Protein AF-A0A2U8W1Y0-F1 (afdb_monomer_lite)

Foldseek 3Di:
DDDDDDDDDDPPPPVVVVVVVLLPPQQPPVLLCVLQPVDLVSLLVLLVVLCVVQVQQFQQFGHAACVVVRPDDSVRRVVRSVCCSPPVNSVLLNLLLVLVVVQSVQFAPDFDPPDWLVVVQVLSCQQSVHHHRSSSNVSSCVSSSWDWDDDPNDRIITTRGDPVSVVVSVVSNVVVVVVVVD

Sequence (182 aa):
MTRAKQTPPAPTENLTELRAQVLRQPIRALHTAAIWGAGRDNAVEAIAAVRRDYPDLHPAGIGHDPSYGWNWEPHQLERERDGMTGRGLVAAFERAARFLSYASPFAQTAINRERTSHSWMSAAERITGGNVPNGMFLAAAYALGFRVRQAPGTPYAFINLGERAVKLDTQRTSHRAKRTLS

Secondary structure (DSSP, 8-state):
------PPPP----HHHHHHHHTTS---HHHHHHHHHS-HHHHHHHHHHHHHH-TTEETTEES--GGGT----HHHHHHHHHGGGSHHHHHHHHHHHHHHHHHGGGEEEEEEEEEEHHHHHHHHHHHHTS---HHHHHHHHHHTT--EEEPTTSS-EEEEE-THHHHHHHHHHHHHHHHT--

pLDDT: mean 75.77, std 20.54, range [34.69, 97.38]

Organism: NCBI:txid2202825

Structure (mmCIF, N/CA/C/O backbone):
data_AF-A0A2U8W1Y0-F1
#
_entry.id   AF-A0A2U8W1Y0-F1
#
loop_
_atom_site.group_PDB
_atom_site.id
_atom_site.type_symbol
_atom_site.label_atom_id
_atom_site.label_alt_id
_atom_site.label_comp_id
_atom_site.label_asym_id
_atom_site.label_entity_id
_atom_site.label_seq_id
_atom_site.pdbx_PDB_ins_code
_atom_site.Cartn_x
_atom_site.Cartn_y
_atom_site.Cartn_z
_atom_site.occupancy
_atom_site.B_iso_or_equiv
_atom_site.auth_seq_id
_atom_site.auth_comp_id
_atom_site.auth_asym_id
_atom_site.auth_atom_id
_atom_site.pdbx_PDB_model_num
ATOM 1 N N . MET A 1 1 ? -15.657 -65.106 -2.276 1.00 41.62 1 MET A N 1
ATOM 2 C CA . MET A 1 1 ? -16.334 -63.791 -2.253 1.00 41.62 1 MET A CA 1
ATOM 3 C C . MET A 1 1 ? -15.497 -62.848 -1.402 1.00 41.62 1 MET A C 1
ATOM 5 O O . MET A 1 1 ? -15.555 -62.938 -0.185 1.00 41.62 1 MET A O 1
ATOM 9 N N . THR A 1 2 ? -14.667 -62.007 -2.020 1.00 40.88 2 THR A N 1
ATOM 10 C CA . THR A 1 2 ? -13.726 -61.128 -1.303 1.00 40.88 2 THR A CA 1
ATOM 11 C C . THR A 1 2 ? -14.117 -59.683 -1.590 1.00 40.88 2 THR A C 1
ATOM 13 O O . THR A 1 2 ? -14.065 -59.239 -2.734 1.00 40.88 2 THR A O 1
ATOM 16 N N . ARG A 1 3 ? -14.599 -58.970 -0.567 1.00 43.03 3 ARG A N 1
ATOM 17 C CA . ARG A 1 3 ? -15.105 -57.596 -0.677 1.00 43.03 3 ARG A CA 1
ATOM 18 C C . ARG A 1 3 ? -13.914 -56.632 -0.651 1.00 43.03 3 ARG A C 1
ATOM 20 O O . ARG A 1 3 ? -13.225 -56.541 0.362 1.00 43.03 3 ARG A O 1
ATOM 27 N N . ALA A 1 4 ? -13.653 -55.948 -1.764 1.00 45.66 4 ALA A N 1
ATOM 28 C CA . ALA A 1 4 ? -12.619 -54.921 -1.849 1.00 45.66 4 ALA A CA 1
ATOM 29 C C . ALA A 1 4 ? -12.962 -53.741 -0.921 1.00 45.66 4 ALA A C 1
ATOM 31 O O . ALA A 1 4 ? -14.083 -53.228 -0.946 1.00 45.66 4 ALA A O 1
ATOM 32 N N . LYS A 1 5 ? -12.001 -53.322 -0.090 1.00 48.00 5 LYS A N 1
ATOM 33 C CA . LYS A 1 5 ? -12.091 -52.094 0.710 1.00 48.00 5 LYS A CA 1
ATOM 34 C C . LYS A 1 5 ? -11.979 -50.897 -0.238 1.00 48.00 5 LYS A C 1
ATOM 36 O O . LYS A 1 5 ? -10.938 -50.709 -0.858 1.00 48.00 5 LYS A O 1
ATOM 41 N N . GLN A 1 6 ? -13.045 -50.108 -0.355 1.00 41.12 6 GLN A N 1
ATOM 42 C CA . GLN A 1 6 ? -13.000 -48.801 -1.010 1.00 41.12 6 GLN A CA 1
ATOM 43 C C . GLN A 1 6 ? -12.242 -47.824 -0.108 1.00 41.12 6 GLN A C 1
ATOM 45 O O . GLN A 1 6 ? -12.675 -47.528 1.004 1.00 41.12 6 GLN A O 1
ATOM 50 N N . THR A 1 7 ? -11.099 -47.346 -0.586 1.00 43.62 7 THR A N 1
ATOM 51 C CA . THR A 1 7 ? -10.376 -46.221 0.010 1.00 43.62 7 THR A CA 1
ATOM 52 C C . THR A 1 7 ? -11.127 -44.930 -0.335 1.00 43.62 7 THR A C 1
ATOM 54 O O . THR A 1 7 ? -11.465 -44.745 -1.507 1.00 43.62 7 THR A O 1
ATOM 57 N N . PRO A 1 8 ? -11.422 -44.039 0.630 1.00 44.25 8 PRO A N 1
ATOM 58 C CA . PRO A 1 8 ? -12.064 -42.766 0.321 1.00 44.25 8 PRO A CA 1
ATOM 59 C C . PRO A 1 8 ? -11.131 -41.889 -0.535 1.00 44.25 8 PRO A C 1
ATOM 61 O O . PRO A 1 8 ? -9.913 -41.923 -0.329 1.00 44.25 8 PRO A O 1
ATOM 64 N N . PRO A 1 9 ? -11.664 -41.114 -1.498 1.00 45.84 9 PRO A N 1
ATOM 65 C CA . PRO A 1 9 ? -10.854 -40.187 -2.277 1.00 45.84 9 PRO A CA 1
ATOM 66 C C . PRO A 1 9 ? -10.269 -39.097 -1.369 1.00 45.84 9 PRO A C 1
ATOM 68 O O . PRO A 1 9 ? -10.921 -38.634 -0.432 1.00 45.84 9 PRO A O 1
ATOM 71 N N . ALA A 1 10 ? -9.027 -38.700 -1.656 1.00 49.75 10 ALA A N 1
ATOM 72 C CA . ALA A 1 10 ? -8.358 -37.600 -0.972 1.00 49.75 10 ALA A CA 1
ATOM 73 C C . ALA A 1 10 ? -9.189 -36.307 -1.092 1.00 49.75 10 ALA A C 1
ATOM 75 O O . ALA A 1 10 ? -9.792 -36.073 -2.148 1.00 49.75 10 ALA A O 1
ATOM 76 N N . PRO A 1 11 ? -9.230 -35.462 -0.045 1.00 44.88 11 PRO A N 1
ATOM 77 C CA . PRO A 1 11 ? -9.993 -34.227 -0.079 1.00 44.88 11 PRO A CA 1
ATOM 78 C C . PRO A 1 11 ? -9.427 -33.342 -1.187 1.00 44.88 11 PRO A C 1
ATOM 80 O O . PRO A 1 11 ? -8.277 -32.909 -1.144 1.00 44.88 11 PRO A O 1
ATOM 83 N N . THR A 1 12 ? -10.231 -33.117 -2.220 1.00 50.97 12 THR A N 1
ATOM 84 C CA . THR A 1 12 ? -9.908 -32.173 -3.283 1.00 50.97 12 THR A CA 1
ATOM 85 C C . THR A 1 12 ? -10.138 -30.786 -2.698 1.00 50.97 12 THR A C 1
ATOM 87 O O . THR A 1 12 ? -11.252 -30.270 -2.732 1.00 50.97 12 THR A O 1
ATOM 90 N N . GLU A 1 13 ? -9.110 -30.221 -2.063 1.00 48.50 13 GLU A N 1
ATOM 91 C CA . GLU A 1 13 ? -9.143 -28.837 -1.598 1.00 48.50 13 GLU A CA 1
ATOM 92 C C . GLU A 1 13 ? -9.439 -27.937 -2.797 1.00 48.50 13 GLU A C 1
ATOM 94 O O . GLU A 1 13 ? -8.642 -27.781 -3.726 1.00 48.50 13 GLU A O 1
ATOM 99 N N . ASN A 1 14 ? -10.647 -27.385 -2.806 1.00 49.62 14 ASN A N 1
ATOM 100 C CA . ASN A 1 14 ? -11.118 -26.508 -3.853 1.00 49.62 14 ASN A CA 1
ATOM 101 C C . ASN A 1 14 ? -10.299 -25.212 -3.771 1.00 49.62 14 ASN A C 1
ATOM 103 O O . ASN A 1 14 ? -10.543 -24.362 -2.917 1.00 49.62 14 ASN A O 1
ATOM 107 N N . LEU A 1 15 ? -9.302 -25.060 -4.649 1.00 44.91 15 LEU A N 1
ATOM 108 C CA . LEU A 1 15 ? -8.406 -23.893 -4.731 1.00 44.91 15 LEU A CA 1
ATOM 109 C C . LEU A 1 15 ? -9.164 -22.552 -4.743 1.00 44.91 15 LEU A C 1
ATOM 111 O O . LEU A 1 15 ? -8.640 -21.530 -4.301 1.00 44.91 15 LEU A O 1
ATOM 115 N N . THR A 1 16 ? -10.411 -22.554 -5.217 1.00 42.66 16 THR A N 1
ATOM 116 C CA . THR A 1 16 ? -11.319 -21.399 -5.212 1.00 42.66 16 THR A CA 1
ATOM 117 C C . THR A 1 16 ? -11.792 -21.036 -3.801 1.00 42.66 16 THR A C 1
ATOM 119 O O . THR A 1 16 ? -11.823 -19.858 -3.445 1.00 42.66 16 THR A O 1
ATOM 122 N N . GLU A 1 17 ? -12.110 -22.032 -2.973 1.00 39.09 17 GLU A N 1
ATOM 123 C CA . GLU A 1 17 ? -12.460 -21.843 -1.562 1.00 39.09 17 GLU A CA 1
ATOM 124 C C . GLU A 1 17 ? -11.235 -21.478 -0.729 1.00 39.09 17 GLU A C 1
ATOM 126 O O . GLU A 1 17 ? -11.336 -20.584 0.107 1.00 39.09 17 GLU A O 1
ATOM 131 N N . LEU A 1 18 ? -10.068 -22.063 -1.023 1.00 38.12 18 LEU A N 1
ATOM 132 C CA . LEU A 1 18 ? -8.798 -21.706 -0.384 1.00 38.12 18 LEU A CA 1
ATOM 133 C C . LEU A 1 18 ? -8.443 -20.231 -0.652 1.00 38.12 18 LEU A C 1
ATOM 135 O O . LEU A 1 18 ? -8.140 -19.477 0.273 1.00 38.12 18 LEU A O 1
ATOM 139 N N . ARG A 1 19 ? -8.583 -19.773 -1.906 1.00 40.31 19 ARG A N 1
ATOM 140 C CA . ARG A 1 19 ? -8.418 -18.357 -2.288 1.00 40.31 19 ARG A CA 1
ATOM 141 C C . ARG A 1 19 ? -9.442 -17.453 -1.600 1.00 40.31 19 ARG A C 1
ATOM 143 O O . ARG A 1 19 ? -9.083 -16.391 -1.097 1.00 40.31 19 ARG A O 1
ATOM 150 N N . ALA A 1 20 ? -10.703 -17.875 -1.516 1.00 35.47 20 ALA A N 1
ATOM 151 C CA . ALA A 1 20 ? -11.739 -17.125 -0.809 1.00 35.47 20 ALA A CA 1
ATOM 152 C C . ALA A 1 20 ? -11.516 -17.086 0.718 1.00 35.47 20 ALA A C 1
ATOM 154 O O . ALA A 1 20 ? -11.882 -16.098 1.354 1.00 35.47 20 ALA A O 1
ATOM 155 N N . GLN A 1 21 ? -10.900 -18.114 1.310 1.00 34.69 21 GLN A N 1
ATOM 156 C CA . GLN A 1 21 ? -10.531 -18.169 2.728 1.00 34.69 21 GLN A CA 1
ATOM 157 C C . GLN A 1 21 ? -9.325 -17.284 3.051 1.00 34.69 21 GLN A C 1
ATOM 159 O O . GLN A 1 21 ? -9.347 -16.589 4.068 1.00 34.69 21 GLN A O 1
ATOM 164 N N . VAL A 1 22 ? -8.319 -17.237 2.172 1.00 40.66 22 VAL A N 1
ATOM 165 C CA . VAL A 1 22 ? -7.182 -16.304 2.280 1.00 40.66 22 VAL A CA 1
ATOM 166 C C . VAL A 1 22 ? -7.673 -14.849 2.265 1.00 40.66 22 VAL A C 1
ATOM 168 O O . VAL A 1 22 ? -7.231 -14.043 3.079 1.00 40.66 22 VAL A O 1
ATOM 171 N N . LEU A 1 23 ? -8.683 -14.536 1.445 1.00 39.69 23 LEU A N 1
ATOM 172 C CA . LEU A 1 23 ? -9.320 -13.209 1.372 1.00 39.69 23 LEU A CA 1
ATOM 173 C C . LEU A 1 23 ? -10.277 -12.885 2.544 1.00 39.69 23 LEU A C 1
ATOM 175 O O . LEU A 1 23 ? -10.787 -11.763 2.640 1.00 39.69 23 LEU A O 1
ATOM 179 N N . ARG A 1 24 ? -10.563 -13.856 3.422 1.00 36.44 24 ARG A N 1
ATOM 180 C CA . ARG A 1 24 ? -11.484 -13.728 4.570 1.00 36.44 24 ARG A CA 1
ATOM 181 C C . ARG A 1 24 ? -10.786 -13.700 5.929 1.00 36.44 24 ARG A C 1
ATOM 183 O O . ARG A 1 24 ? -11.482 -13.544 6.931 1.00 36.44 24 ARG A O 1
ATOM 190 N N . GLN A 1 25 ? -9.460 -13.829 5.996 1.00 38.69 25 GLN A N 1
ATOM 191 C CA . GLN A 1 25 ? -8.753 -13.674 7.268 1.00 38.69 25 GLN A CA 1
ATOM 192 C C . GLN A 1 25 ? -8.958 -12.227 7.764 1.00 38.69 25 GLN A C 1
ATOM 194 O O . GLN A 1 25 ? -8.638 -11.290 7.030 1.00 38.69 25 GLN A O 1
ATOM 199 N N . PRO A 1 26 ? -9.518 -12.008 8.970 1.00 40.62 26 PRO A N 1
ATOM 200 C CA . PRO A 1 26 ? -9.549 -10.678 9.566 1.00 40.62 26 PRO A CA 1
ATOM 201 C C . PRO A 1 26 ? -8.111 -10.167 9.651 1.00 40.62 26 PRO A C 1
ATOM 203 O O . PRO A 1 26 ? -7.215 -10.967 9.927 1.00 40.62 26 PRO A O 1
ATOM 206 N N . ILE A 1 27 ? -7.911 -8.867 9.390 1.00 48.06 27 ILE A N 1
ATOM 207 C CA . ILE A 1 27 ? -6.648 -8.124 9.555 1.00 48.06 27 ILE A CA 1
ATOM 208 C C . ILE A 1 27 ? -5.885 -8.747 10.726 1.00 48.06 27 ILE A C 1
ATOM 210 O O . ILE A 1 27 ? -6.290 -8.589 11.881 1.00 48.06 27 ILE A O 1
ATOM 214 N N . ARG A 1 28 ? -4.866 -9.573 10.443 1.00 45.97 28 ARG A N 1
ATOM 215 C CA . ARG A 1 28 ? -4.204 -10.352 11.494 1.00 45.97 28 ARG A CA 1
ATOM 216 C C . ARG A 1 28 ? -3.435 -9.360 12.351 1.00 45.97 28 ARG A C 1
ATOM 218 O O . ARG A 1 28 ? -2.318 -8.994 12.012 1.00 45.97 28 ARG A O 1
ATOM 225 N N . ALA A 1 29 ? -4.012 -8.980 13.488 1.00 37.06 29 ALA A N 1
ATOM 226 C CA . ALA A 1 29 ? -3.362 -8.176 14.522 1.00 37.06 29 ALA A CA 1
ATOM 227 C C . ALA A 1 29 ? -1.992 -8.757 14.951 1.00 37.06 29 ALA A C 1
ATOM 229 O O . ALA A 1 29 ? -1.109 -8.022 15.386 1.00 37.06 29 ALA A O 1
ATOM 230 N N . LEU A 1 30 ? -1.793 -10.069 14.758 1.00 36.44 30 LEU A N 1
ATOM 231 C CA . LEU A 1 30 ? -0.526 -10.785 14.949 1.00 36.44 30 LEU A CA 1
ATOM 232 C C . LEU A 1 30 ? 0.569 -10.419 13.923 1.00 36.44 30 LEU A C 1
ATOM 234 O O . LEU A 1 30 ? 1.742 -10.417 14.282 1.00 36.44 30 LEU A O 1
ATOM 238 N N . HIS A 1 31 ? 0.223 -10.057 12.681 1.00 49.72 31 HIS A N 1
ATOM 239 C CA . HIS A 1 31 ? 1.204 -9.602 11.678 1.00 49.72 31 HIS A CA 1
ATOM 240 C C . HIS A 1 31 ? 1.691 -8.176 11.950 1.00 49.72 31 HIS A C 1
ATOM 242 O O . HIS A 1 31 ? 2.816 -7.810 11.619 1.00 49.72 31 HIS A O 1
ATOM 248 N N . THR A 1 32 ? 0.858 -7.372 12.600 1.00 46.56 32 THR A N 1
ATOM 249 C CA . THR A 1 32 ? 1.097 -5.952 12.829 1.00 46.56 32 THR A CA 1
ATOM 250 C C . THR A 1 32 ? 2.271 -5.693 13.773 1.00 46.56 32 THR A C 1
ATOM 252 O O . THR A 1 32 ? 3.097 -4.834 13.493 1.00 46.56 32 THR A O 1
ATOM 255 N N . ALA A 1 33 ? 2.396 -6.452 14.866 1.00 41.72 33 ALA A N 1
ATOM 256 C CA . ALA A 1 33 ? 3.538 -6.339 15.779 1.00 41.72 33 ALA A CA 1
ATOM 257 C C . ALA A 1 33 ? 4.823 -6.944 15.181 1.00 41.72 33 ALA A C 1
ATOM 259 O O . ALA A 1 33 ? 5.909 -6.395 15.371 1.00 41.72 33 A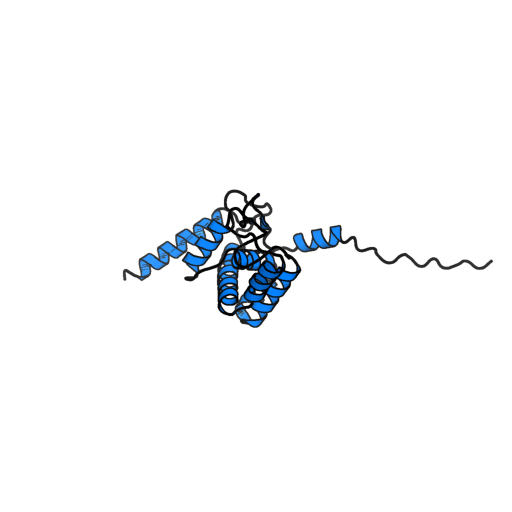LA A O 1
ATOM 260 N N . ALA A 1 34 ? 4.696 -8.028 14.406 1.00 47.34 34 ALA A N 1
ATOM 261 C CA . ALA A 1 34 ? 5.819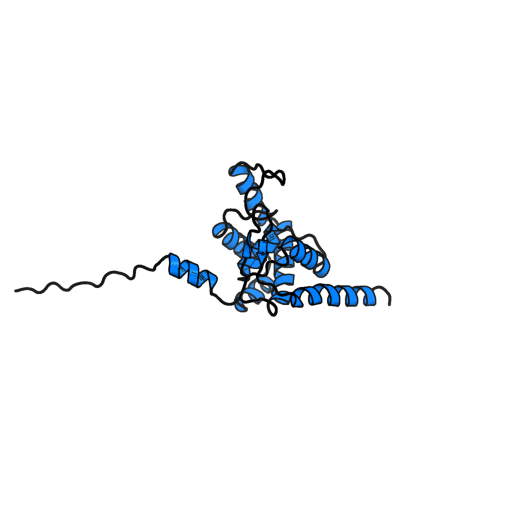 -8.706 13.758 1.00 47.34 34 ALA A CA 1
ATOM 262 C C . ALA A 1 34 ? 6.466 -7.866 12.642 1.00 47.34 34 ALA A C 1
ATOM 264 O O . ALA A 1 34 ? 7.681 -7.893 12.489 1.00 47.34 34 ALA A O 1
ATOM 265 N N . ILE A 1 35 ? 5.693 -7.069 11.897 1.00 51.34 35 ILE A N 1
ATOM 266 C CA . ILE A 1 35 ? 6.244 -6.164 10.872 1.00 51.34 35 ILE A CA 1
ATOM 267 C C . ILE A 1 35 ? 6.962 -4.960 11.511 1.00 51.34 35 ILE A C 1
ATOM 269 O O . ILE A 1 35 ? 7.874 -4.396 10.919 1.00 51.34 35 ILE A O 1
ATOM 273 N N . TRP A 1 36 ? 6.572 -4.553 12.723 1.00 48.12 36 TRP A N 1
ATOM 274 C CA . TRP A 1 36 ? 7.037 -3.301 13.333 1.00 48.12 36 TRP A CA 1
ATOM 275 C C . TRP A 1 36 ? 8.201 -3.487 14.312 1.00 48.12 36 TRP A C 1
ATOM 277 O O . TRP A 1 36 ? 9.007 -2.574 14.473 1.00 48.12 36 TRP A O 1
ATOM 287 N N . GLY A 1 37 ? 8.269 -4.633 14.996 1.00 45.22 37 GLY A N 1
ATOM 288 C CA . GLY A 1 37 ? 9.226 -4.882 16.080 1.00 45.22 37 GLY A CA 1
ATOM 289 C C . GLY A 1 37 ? 10.405 -5.790 15.727 1.00 45.22 37 GLY A C 1
ATOM 290 O O . GLY A 1 37 ? 11.352 -5.851 16.502 1.00 45.22 37 GLY A O 1
ATOM 291 N N . ALA A 1 38 ? 10.366 -6.485 14.587 1.00 49.25 38 ALA A N 1
ATOM 292 C CA . ALA A 1 38 ? 11.369 -7.498 14.231 1.00 49.25 38 ALA A CA 1
ATOM 293 C C . ALA A 1 38 ? 12.308 -7.084 13.081 1.00 49.25 38 ALA A C 1
ATOM 295 O O . ALA A 1 38 ? 13.158 -7.861 12.659 1.00 49.25 38 ALA A O 1
ATOM 296 N N . GLY A 1 39 ? 12.228 -5.821 12.652 1.00 63.50 39 GLY A N 1
ATOM 297 C CA . GLY A 1 39 ? 13.240 -5.195 11.806 1.00 63.50 39 GLY A CA 1
ATOM 298 C C . GLY A 1 39 ? 13.088 -5.456 10.308 1.00 63.50 39 GLY A C 1
ATOM 299 O O . GLY A 1 39 ? 12.113 -6.034 9.830 1.00 63.50 39 GLY A O 1
ATOM 300 N N . ARG A 1 40 ? 14.090 -4.973 9.567 1.00 75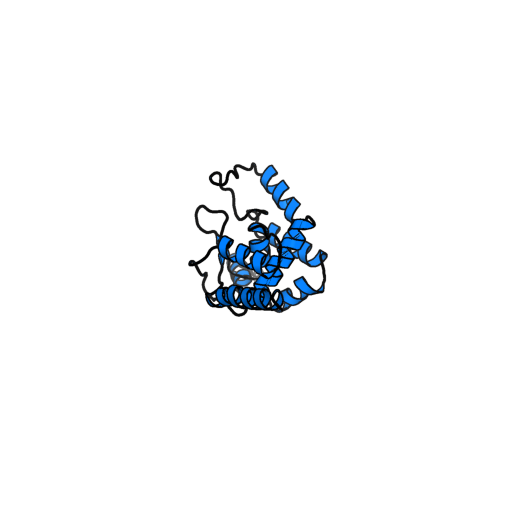.25 40 ARG A N 1
ATOM 301 C CA . ARG A 1 40 ? 14.136 -4.908 8.100 1.00 75.25 40 ARG A CA 1
ATOM 302 C C . ARG A 1 40 ? 13.836 -6.243 7.410 1.00 75.25 40 ARG A C 1
ATOM 304 O O . ARG A 1 40 ? 13.236 -6.242 6.337 1.00 75.25 40 ARG A O 1
ATOM 311 N N . ASP A 1 41 ? 14.258 -7.357 7.998 1.00 80.00 41 ASP A N 1
ATOM 312 C CA . ASP A 1 41 ? 14.169 -8.675 7.362 1.00 80.00 41 ASP A CA 1
ATOM 313 C C . ASP A 1 41 ? 12.711 -9.135 7.226 1.00 80.00 41 ASP A C 1
ATOM 315 O O . ASP A 1 41 ? 12.304 -9.565 6.149 1.00 80.00 41 ASP A O 1
ATOM 319 N N . ASN A 1 42 ? 11.868 -8.870 8.228 1.00 82.50 42 ASN A N 1
ATOM 320 C CA . ASN A 1 42 ? 10.432 -9.144 8.139 1.00 82.50 42 ASN A CA 1
ATOM 321 C C . ASN A 1 42 ? 9.731 -8.286 7.078 1.00 82.50 42 ASN A C 1
ATOM 323 O O . ASN A 1 42 ? 8.797 -8.746 6.422 1.00 82.50 42 ASN A O 1
ATOM 327 N N . ALA A 1 43 ? 10.164 -7.035 6.892 1.00 87.88 43 ALA A N 1
ATOM 328 C CA . ALA A 1 43 ? 9.627 -6.186 5.834 1.00 87.88 43 ALA A CA 1
ATOM 329 C C . ALA A 1 43 ? 10.016 -6.722 4.446 1.00 87.88 43 ALA A C 1
ATOM 331 O O . ALA A 1 43 ? 9.174 -6.770 3.552 1.00 87.88 43 ALA A O 1
ATOM 332 N N . VAL A 1 44 ? 11.260 -7.183 4.275 1.00 91.00 44 VAL A N 1
ATOM 333 C CA . VAL A 1 44 ? 11.722 -7.829 3.036 1.00 91.00 44 VAL A CA 1
ATOM 334 C C . VAL A 1 44 ? 10.925 -9.102 2.748 1.00 91.00 44 VAL A C 1
ATOM 336 O O . VAL A 1 44 ? 10.441 -9.264 1.627 1.00 91.00 44 VAL A O 1
ATOM 339 N N . GLU A 1 45 ? 10.732 -9.968 3.743 1.00 89.19 45 GLU A N 1
ATOM 340 C CA . GLU A 1 45 ? 9.936 -11.192 3.603 1.00 89.19 45 GLU A CA 1
ATOM 341 C C . GLU A 1 45 ? 8.475 -10.894 3.250 1.00 89.19 45 GLU A C 1
ATOM 343 O O . GLU A 1 45 ? 7.920 -11.512 2.339 1.00 89.19 45 GLU A O 1
ATOM 348 N N . ALA A 1 46 ? 7.858 -9.905 3.904 1.00 89.50 46 ALA A N 1
ATOM 349 C CA . ALA A 1 46 ? 6.491 -9.491 3.603 1.00 89.50 46 ALA A CA 1
ATOM 350 C C . ALA A 1 46 ? 6.360 -8.948 2.171 1.00 89.50 46 ALA A C 1
ATOM 352 O O . ALA A 1 46 ? 5.429 -9.316 1.453 1.00 89.50 46 ALA A O 1
ATOM 353 N N . ILE A 1 47 ? 7.308 -8.117 1.723 1.00 92.75 47 ILE A N 1
ATOM 354 C CA . ILE A 1 47 ? 7.349 -7.611 0.344 1.00 92.75 47 ILE A CA 1
ATOM 355 C C . ILE A 1 47 ? 7.504 -8.770 -0.647 1.00 92.75 47 ILE A C 1
ATOM 357 O O . ILE A 1 47 ? 6.799 -8.804 -1.655 1.00 92.75 47 ILE A O 1
ATOM 361 N N . ALA A 1 48 ? 8.387 -9.731 -0.365 1.00 90.81 48 ALA A N 1
ATOM 362 C CA . ALA A 1 48 ? 8.601 -10.895 -1.220 1.00 90.81 48 ALA A CA 1
ATOM 363 C C . ALA A 1 48 ? 7.345 -11.778 -1.320 1.00 90.81 48 ALA A C 1
ATOM 365 O O . ALA A 1 48 ? 6.959 -12.177 -2.420 1.00 90.81 48 ALA A O 1
ATOM 366 N N . ALA A 1 49 ? 6.666 -12.029 -0.196 1.00 90.44 49 ALA A N 1
ATOM 367 C CA . ALA A 1 49 ? 5.414 -12.779 -0.168 1.00 90.44 49 ALA A CA 1
ATOM 368 C C . ALA A 1 49 ? 4.321 -12.084 -0.994 1.00 90.44 49 ALA A C 1
ATOM 370 O O . ALA A 1 49 ? 3.691 -12.714 -1.840 1.00 90.44 49 ALA A O 1
ATOM 371 N N . VAL A 1 50 ? 4.153 -10.770 -0.820 1.00 93.62 50 VAL A N 1
ATOM 372 C CA . VAL A 1 50 ? 3.192 -9.987 -1.606 1.00 93.62 50 VAL A CA 1
ATOM 373 C C . VAL A 1 50 ? 3.544 -10.011 -3.094 1.00 93.62 50 VAL A C 1
ATOM 375 O O . VAL A 1 50 ? 2.665 -10.245 -3.913 1.00 93.62 50 VAL A O 1
ATOM 378 N N . ARG A 1 51 ? 4.809 -9.812 -3.481 1.00 92.62 51 ARG A N 1
ATOM 379 C CA . ARG A 1 51 ? 5.216 -9.856 -4.899 1.00 92.62 51 ARG A CA 1
ATOM 380 C C . ARG A 1 51 ? 4.869 -11.183 -5.566 1.00 92.62 51 ARG A C 1
ATOM 382 O O . ARG A 1 51 ? 4.483 -11.186 -6.735 1.00 92.62 51 ARG A O 1
ATOM 389 N N . ARG A 1 52 ? 5.032 -12.295 -4.845 1.00 90.50 52 ARG A N 1
ATOM 390 C CA . ARG A 1 52 ? 4.682 -13.631 -5.337 1.00 90.50 52 ARG A CA 1
ATOM 391 C C . ARG A 1 52 ? 3.179 -13.758 -5.582 1.00 90.50 52 ARG A C 1
ATOM 393 O O . ARG A 1 52 ? 2.779 -14.311 -6.601 1.00 90.50 52 ARG A O 1
ATOM 400 N N . ASP A 1 53 ? 2.368 -13.242 -4.665 1.00 90.38 53 ASP A N 1
ATOM 401 C CA . ASP A 1 53 ? 0.912 -13.387 -4.716 1.00 90.38 53 ASP A CA 1
ATOM 402 C C . ASP A 1 53 ? 0.253 -12.357 -5.666 1.00 90.38 53 ASP A C 1
ATOM 404 O O . ASP A 1 53 ? -0.828 -12.612 -6.200 1.00 90.38 53 ASP A O 1
ATOM 408 N N . TYR A 1 54 ? 0.927 -11.228 -5.927 1.00 91.81 54 TYR A N 1
ATOM 409 C CA . TYR A 1 54 ? 0.490 -10.130 -6.799 1.00 91.81 54 TYR A CA 1
ATOM 410 C C . TYR A 1 54 ? 1.567 -9.826 -7.868 1.00 91.81 54 TYR A C 1
ATOM 412 O O . TYR A 1 54 ? 2.421 -8.947 -7.680 1.00 91.81 54 TYR A O 1
ATOM 420 N N . PRO A 1 55 ? 1.585 -10.574 -8.991 1.00 90.19 55 PRO A N 1
ATOM 421 C CA . PRO A 1 55 ? 2.648 -10.511 -10.002 1.00 90.19 55 PRO A CA 1
ATOM 422 C C . PRO A 1 55 ? 2.665 -9.220 -10.836 1.00 90.19 55 PRO A C 1
ATOM 424 O O . PRO A 1 55 ? 3.650 -8.926 -11.504 1.00 90.19 55 PRO A O 1
ATOM 427 N N . ASP A 1 56 ? 1.598 -8.435 -10.775 1.00 89.06 56 ASP A N 1
ATOM 428 C CA . ASP A 1 56 ? 1.438 -7.148 -11.446 1.00 89.06 56 ASP A CA 1
ATOM 429 C C . ASP A 1 56 ? 1.758 -5.947 -10.539 1.00 89.06 56 ASP A C 1
ATOM 431 O O . ASP A 1 56 ? 1.778 -4.811 -11.007 1.00 89.06 56 ASP A O 1
ATOM 435 N N . LEU A 1 57 ? 2.025 -6.173 -9.249 1.00 92.94 57 LEU A N 1
ATOM 436 C CA . LEU A 1 57 ? 2.430 -5.123 -8.318 1.00 92.94 57 LEU A CA 1
ATOM 437 C C . LEU A 1 57 ? 3.899 -4.743 -8.534 1.00 92.94 57 LEU A C 1
ATOM 439 O O . LEU A 1 57 ? 4.771 -5.605 -8.558 1.00 92.94 57 LEU A O 1
ATOM 443 N N . HIS A 1 58 ? 4.198 -3.455 -8.619 1.00 93.25 58 HIS A N 1
ATOM 444 C CA . HIS A 1 58 ? 5.552 -2.911 -8.757 1.00 93.25 58 HIS A CA 1
ATOM 445 C C . HIS A 1 58 ? 5.651 -1.573 -8.000 1.00 93.25 58 HIS A C 1
ATOM 447 O O . HIS A 1 58 ? 4.622 -1.092 -7.523 1.00 93.25 58 HIS A O 1
ATOM 453 N N . PRO A 1 59 ? 6.827 -0.921 -7.869 1.00 92.50 59 PRO A N 1
ATOM 454 C CA . PRO A 1 59 ? 6.996 0.254 -7.002 1.00 92.50 59 PRO A CA 1
ATOM 455 C C . PRO A 1 59 ? 5.992 1.396 -7.223 1.00 92.50 59 PRO A C 1
ATOM 457 O O . PRO A 1 59 ? 5.623 2.083 -6.268 1.00 92.50 59 PRO A O 1
ATOM 460 N N . ALA A 1 60 ? 5.511 1.591 -8.451 1.00 89.88 60 ALA A N 1
ATOM 461 C CA . ALA A 1 60 ? 4.595 2.677 -8.779 1.00 89.88 60 ALA A CA 1
ATOM 462 C C . ALA A 1 60 ? 3.104 2.279 -8.742 1.00 89.88 60 ALA A C 1
ATOM 464 O O . ALA A 1 60 ? 2.246 3.162 -8.707 1.00 89.88 60 ALA A O 1
ATOM 465 N N . GLY A 1 61 ? 2.755 0.993 -8.636 1.00 91.75 61 GLY A N 1
ATOM 466 C CA . GLY A 1 61 ? 1.361 0.569 -8.489 1.00 91.75 61 GLY A CA 1
ATOM 467 C C . GLY A 1 61 ? 1.063 -0.828 -9.010 1.00 91.75 61 GLY A C 1
ATOM 468 O O . GLY A 1 61 ? 1.901 -1.720 -8.912 1.00 91.75 61 GLY A O 1
ATOM 469 N N . ILE A 1 62 ? -0.167 -1.015 -9.492 1.00 90.31 62 ILE A N 1
ATOM 470 C CA . ILE A 1 62 ? -0.653 -2.275 -10.065 1.00 90.31 62 ILE A CA 1
ATOM 471 C C . ILE A 1 62 ? -0.726 -2.157 -11.585 1.00 90.31 62 ILE A C 1
ATOM 473 O O . ILE A 1 62 ? -1.321 -1.213 -12.109 1.00 90.31 62 ILE A O 1
ATOM 477 N N . GLY A 1 63 ? -0.233 -3.185 -12.266 1.00 82.44 63 GLY A N 1
ATOM 478 C CA . GLY A 1 63 ? -0.461 -3.405 -13.683 1.00 82.44 63 GLY A CA 1
ATOM 479 C C . GLY A 1 63 ? 0.558 -2.731 -14.587 1.00 82.44 63 GLY A C 1
ATOM 480 O O . GLY A 1 63 ? 1.627 -2.291 -14.178 1.00 82.44 63 GLY A O 1
ATOM 481 N N . HIS A 1 64 ? 0.195 -2.696 -15.859 1.00 67.62 64 HIS A N 1
ATOM 482 C CA . HIS A 1 64 ? 0.936 -2.065 -16.933 1.00 67.62 64 HIS A CA 1
ATOM 483 C C . HIS A 1 64 ? -0.001 -1.032 -17.551 1.00 67.62 64 HIS A C 1
ATOM 485 O O . HIS A 1 64 ? -1.087 -1.393 -18.010 1.00 67.62 64 HIS A O 1
ATOM 491 N N . ASP A 1 65 ? 0.381 0.242 -17.516 1.00 66.06 65 ASP A N 1
ATOM 492 C CA . ASP A 1 65 ? -0.450 1.318 -18.046 1.00 66.06 65 ASP A CA 1
ATOM 493 C C . ASP A 1 65 ? 0.379 2.281 -18.911 1.00 66.06 65 ASP A C 1
ATOM 495 O O . ASP A 1 65 ? 1.093 3.151 -18.392 1.00 66.06 65 ASP A O 1
ATOM 499 N N . PRO A 1 66 ? 0.275 2.166 -20.248 1.00 64.75 66 PRO A N 1
ATOM 500 C CA . PRO A 1 66 ? 0.959 3.053 -21.179 1.00 64.75 66 PRO A CA 1
ATOM 501 C C . PRO A 1 66 ? 0.587 4.530 -21.003 1.00 64.75 66 PRO A C 1
ATOM 503 O O . PRO A 1 66 ? 1.399 5.394 -21.330 1.00 64.75 66 PRO A O 1
ATOM 506 N N . SER A 1 67 ? -0.597 4.846 -20.461 1.00 64.12 67 SER A N 1
ATOM 507 C CA . SER A 1 67 ? -1.019 6.234 -20.219 1.00 64.12 67 SER A CA 1
ATOM 508 C C . SER A 1 67 ? -0.206 6.922 -19.116 1.00 64.12 67 SER A C 1
ATOM 510 O O . SER A 1 67 ? -0.077 8.146 -19.113 1.00 64.12 67 SER A O 1
ATOM 512 N N . TYR A 1 68 ? 0.423 6.137 -18.238 1.00 64.25 68 TYR A N 1
ATOM 513 C CA . TYR A 1 68 ? 1.384 6.605 -17.237 1.00 64.25 68 TYR A CA 1
ATOM 514 C C . TYR A 1 68 ? 2.840 6.497 -17.723 1.00 64.25 68 TYR A C 1
ATOM 516 O O . TYR A 1 68 ? 3.772 6.707 -16.947 1.00 64.25 68 TYR A O 1
ATOM 524 N N . GLY A 1 69 ? 3.049 6.180 -19.007 1.00 66.06 69 GLY A N 1
ATOM 525 C CA . GLY A 1 69 ? 4.368 5.944 -19.594 1.00 66.06 69 GLY A CA 1
ATOM 526 C C . GLY A 1 69 ? 4.975 4.597 -19.199 1.00 66.06 69 GLY A C 1
ATOM 527 O O . GLY A 1 69 ? 6.179 4.406 -19.346 1.00 66.06 69 GLY A O 1
ATOM 528 N N . TRP A 1 70 ? 4.174 3.666 -18.669 1.00 72.25 70 TRP A N 1
ATOM 529 C CA . TRP A 1 70 ? 4.640 2.351 -18.227 1.00 72.25 70 TRP A CA 1
ATOM 530 C C . TRP A 1 70 ? 4.367 1.322 -19.313 1.00 72.25 70 TRP A C 1
ATOM 532 O O . TRP A 1 70 ? 3.542 0.428 -19.159 1.00 72.25 70 TRP A O 1
ATOM 542 N N . ASN A 1 71 ? 5.070 1.470 -20.431 1.00 72.56 71 ASN A N 1
ATOM 543 C CA . ASN A 1 71 ? 5.109 0.501 -21.523 1.00 72.56 71 ASN A CA 1
ATOM 544 C C . ASN A 1 71 ? 6.219 -0.539 -21.299 1.00 72.56 71 ASN A C 1
ATOM 546 O O . ASN A 1 71 ? 6.968 -0.877 -22.212 1.00 72.56 71 ASN A O 1
ATOM 550 N N . TRP A 1 72 ? 6.360 -1.016 -20.063 1.00 75.00 72 TRP A N 1
ATOM 551 C CA . TRP A 1 72 ? 7.436 -1.927 -19.709 1.00 75.00 72 TRP A CA 1
ATOM 552 C C . TRP A 1 72 ? 7.251 -3.303 -20.325 1.00 75.00 72 TRP A C 1
ATOM 554 O O . TRP A 1 72 ? 6.251 -3.982 -20.090 1.00 75.00 72 TRP A O 1
ATOM 564 N N . GLU A 1 73 ? 8.285 -3.747 -21.019 1.00 81.75 73 GLU A N 1
ATOM 565 C CA . GLU A 1 73 ? 8.468 -5.148 -21.345 1.00 81.75 73 GLU A CA 1
ATOM 566 C C . GLU A 1 73 ? 8.490 -5.995 -20.056 1.00 81.75 73 GLU A C 1
ATOM 568 O O . GLU A 1 73 ? 8.937 -5.510 -19.007 1.00 81.75 73 GLU A O 1
ATOM 573 N N . PRO A 1 74 ? 8.095 -7.281 -20.095 1.00 81.38 74 PRO A N 1
ATOM 574 C CA . PRO A 1 74 ? 8.033 -8.131 -18.899 1.00 81.38 74 PRO A CA 1
ATOM 575 C C . PRO A 1 74 ? 9.320 -8.132 -18.055 1.00 81.38 74 PRO A C 1
ATOM 577 O O . PRO A 1 74 ? 9.277 -8.105 -16.829 1.00 81.38 74 PRO A O 1
ATOM 580 N N . HIS A 1 75 ? 10.483 -8.087 -18.707 1.00 81.56 75 HIS A N 1
ATOM 581 C CA . HIS A 1 75 ? 11.783 -8.048 -18.037 1.00 81.56 75 HIS A CA 1
ATOM 582 C C . HIS A 1 75 ? 12.098 -6.688 -17.374 1.00 81.56 75 HIS A C 1
ATOM 584 O O . HIS A 1 75 ? 12.883 -6.628 -16.430 1.00 81.56 75 HIS A O 1
ATOM 590 N N . GLN A 1 76 ? 11.522 -5.580 -17.854 1.00 84.12 76 GLN A N 1
ATOM 591 C CA . GLN A 1 76 ? 11.622 -4.269 -17.201 1.00 84.12 76 GLN A CA 1
ATOM 592 C C . GLN A 1 76 ? 10.756 -4.232 -15.942 1.00 84.12 76 GLN A C 1
ATOM 594 O O . GLN A 1 76 ? 11.239 -3.801 -14.898 1.00 84.12 76 GLN A O 1
ATOM 599 N N . LEU A 1 77 ? 9.532 -4.763 -16.021 1.00 83.56 77 LEU A N 1
ATOM 600 C CA . LEU A 1 77 ? 8.657 -4.914 -14.860 1.00 83.56 77 LEU A CA 1
ATOM 601 C C . LEU A 1 77 ? 9.314 -5.780 -13.775 1.00 83.56 77 LEU A C 1
ATOM 603 O O . LEU A 1 77 ? 9.297 -5.400 -12.607 1.00 83.56 77 LEU A O 1
ATOM 607 N N . GLU A 1 78 ? 9.937 -6.904 -14.144 1.00 86.56 78 GLU A N 1
ATOM 608 C CA . GLU A 1 78 ? 10.614 -7.758 -13.160 1.00 86.56 78 GLU A CA 1
ATOM 609 C C . GLU A 1 78 ? 11.811 -7.051 -12.506 1.00 86.56 78 GLU A C 1
ATOM 611 O O . GLU A 1 78 ? 11.962 -7.123 -11.291 1.00 86.56 78 GLU A O 1
ATOM 616 N N . ARG A 1 79 ? 12.595 -6.265 -13.261 1.00 87.94 79 ARG A N 1
ATOM 617 C CA . ARG A 1 79 ? 13.679 -5.444 -12.686 1.00 87.94 79 ARG A CA 1
ATOM 618 C C . ARG A 1 79 ? 13.172 -4.411 -11.677 1.00 87.94 79 ARG A C 1
ATOM 620 O O . ARG A 1 79 ? 13.760 -4.260 -10.608 1.00 87.94 79 ARG A O 1
ATOM 627 N N . GLU A 1 80 ? 12.082 -3.715 -11.990 1.00 88.88 80 GLU A N 1
ATOM 628 C CA . GLU A 1 80 ? 11.450 -2.768 -11.060 1.00 88.88 80 GLU A CA 1
ATOM 629 C C . GLU A 1 80 ? 10.937 -3.480 -9.798 1.00 88.88 80 GLU A C 1
ATOM 631 O O . GLU A 1 80 ? 11.109 -3.001 -8.673 1.00 88.88 80 GLU A O 1
ATOM 636 N N . ARG A 1 81 ? 10.345 -4.665 -9.972 1.00 92.50 81 ARG A N 1
ATOM 637 C CA . ARG A 1 81 ? 9.863 -5.517 -8.878 1.00 92.50 81 ARG A CA 1
ATOM 638 C C . ARG A 1 81 ? 11.004 -6.008 -7.992 1.00 92.50 81 ARG A C 1
ATOM 640 O O . ARG A 1 81 ? 10.876 -5.961 -6.768 1.00 92.50 81 ARG A O 1
ATOM 647 N N . ASP A 1 82 ? 12.125 -6.420 -8.574 1.00 90.94 82 ASP A N 1
ATOM 648 C CA . ASP A 1 82 ? 13.336 -6.809 -7.846 1.00 90.94 82 ASP A CA 1
ATOM 649 C C . ASP A 1 82 ? 13.868 -5.682 -6.964 1.00 90.94 82 ASP A C 1
ATOM 651 O O . ASP A 1 82 ? 14.304 -5.925 -5.837 1.00 90.94 82 ASP A O 1
ATOM 655 N N . GLY A 1 83 ? 13.720 -4.435 -7.412 1.00 92.75 83 GLY A N 1
ATOM 656 C CA . GLY A 1 83 ? 14.068 -3.253 -6.632 1.00 92.75 83 GLY A CA 1
ATOM 657 C C . GLY A 1 83 ? 13.244 -3.058 -5.353 1.00 92.75 83 GLY A C 1
ATOM 658 O O . GLY A 1 83 ? 13.715 -2.372 -4.443 1.00 92.75 83 GLY A O 1
ATOM 659 N N . MET A 1 84 ? 12.054 -3.663 -5.221 1.00 94.50 84 MET A N 1
ATOM 660 C CA . MET A 1 84 ? 11.135 -3.423 -4.090 1.00 94.50 84 MET A CA 1
ATOM 661 C C . MET A 1 84 ? 11.704 -3.809 -2.718 1.00 94.50 84 MET A C 1
ATOM 663 O O . MET A 1 84 ? 11.273 -3.259 -1.706 1.00 94.50 84 MET A O 1
ATOM 667 N N . THR A 1 85 ? 12.683 -4.713 -2.663 1.00 93.81 85 THR A N 1
ATOM 668 C CA . THR A 1 85 ? 13.383 -5.107 -1.422 1.00 93.81 85 THR A CA 1
ATOM 669 C C . THR A 1 85 ? 14.646 -4.271 -1.157 1.00 93.81 85 THR A C 1
ATOM 671 O O . THR A 1 85 ? 15.349 -4.459 -0.156 1.00 93.81 85 THR A O 1
ATOM 674 N N . GLY A 1 86 ? 14.926 -3.290 -2.020 1.00 93.00 86 GLY A N 1
ATOM 675 C CA . GLY A 1 86 ? 15.965 -2.289 -1.828 1.00 93.00 86 GLY A CA 1
ATOM 676 C C . GLY A 1 86 ? 15.699 -1.410 -0.603 1.00 93.00 86 GLY A C 1
ATOM 677 O O . GLY A 1 86 ? 14.557 -1.125 -0.243 1.00 93.00 86 GLY A O 1
ATOM 678 N N . ARG A 1 87 ? 16.772 -0.936 0.046 1.00 90.94 87 ARG A N 1
ATOM 679 C CA . ARG A 1 87 ? 16.718 -0.231 1.345 1.00 90.94 87 ARG A CA 1
ATOM 680 C C . ARG A 1 87 ? 15.688 0.910 1.391 1.00 90.94 87 ARG A C 1
ATOM 682 O O . ARG A 1 87 ? 14.966 1.029 2.376 1.00 90.94 87 ARG A O 1
ATOM 689 N N . GLY A 1 88 ? 15.617 1.734 0.343 1.00 92.69 88 GLY A N 1
ATOM 690 C CA . GLY A 1 88 ? 14.690 2.870 0.280 1.00 92.69 88 GLY A CA 1
ATOM 691 C C . GLY A 1 88 ? 13.218 2.452 0.204 1.00 92.69 88 GLY A C 1
ATOM 692 O O . GLY A 1 88 ? 12.381 3.030 0.898 1.00 92.69 88 GLY A O 1
ATOM 693 N N . LEU A 1 89 ? 12.914 1.422 -0.589 1.00 95.12 89 LEU A N 1
ATOM 694 C CA . LEU A 1 89 ? 11.555 0.909 -0.759 1.00 95.12 89 LEU A CA 1
ATOM 695 C C . LEU A 1 89 ? 11.094 0.099 0.454 1.00 95.12 89 LEU A C 1
ATOM 697 O O . LEU A 1 89 ? 9.950 0.256 0.872 1.00 95.12 89 LEU A O 1
ATOM 701 N N . VAL A 1 90 ? 11.991 -0.640 1.110 1.00 93.75 90 VAL A N 1
ATOM 702 C CA . VAL A 1 90 ? 11.698 -1.279 2.404 1.00 93.75 90 VAL A CA 1
ATOM 703 C C . VAL A 1 90 ? 11.322 -0.237 3.461 1.00 93.75 90 VAL A C 1
ATOM 705 O O . VAL A 1 90 ? 10.290 -0.368 4.112 1.00 93.75 90 VAL A O 1
ATOM 708 N N . ALA A 1 91 ? 12.072 0.865 3.568 1.00 91.62 91 ALA A N 1
ATOM 709 C CA . ALA A 1 91 ? 11.719 1.945 4.491 1.00 91.62 91 ALA A CA 1
ATOM 710 C C . ALA A 1 91 ? 10.372 2.613 4.136 1.00 91.62 91 ALA A C 1
ATOM 712 O O . ALA A 1 91 ? 9.637 3.060 5.018 1.00 91.62 91 ALA A O 1
ATOM 713 N N . ALA A 1 92 ? 10.027 2.699 2.846 1.00 94.69 92 ALA A N 1
ATOM 714 C CA . ALA A 1 92 ? 8.725 3.199 2.407 1.00 94.69 92 ALA A CA 1
ATOM 715 C C . ALA A 1 92 ? 7.578 2.237 2.756 1.00 94.69 92 ALA A C 1
ATOM 717 O O . ALA A 1 92 ? 6.525 2.687 3.210 1.00 94.69 92 ALA A O 1
ATOM 718 N N . PHE A 1 93 ? 7.791 0.927 2.606 1.00 94.19 93 PHE A N 1
ATOM 719 C CA . PHE A 1 93 ? 6.861 -0.106 3.060 1.00 94.19 93 PHE A CA 1
ATOM 720 C C . PHE A 1 93 ? 6.619 -0.012 4.564 1.00 94.19 93 PHE A C 1
ATOM 722 O O . PHE A 1 93 ? 5.471 0.020 4.992 1.00 94.19 93 PHE A O 1
ATOM 729 N N . GLU A 1 94 ? 7.676 0.105 5.369 1.00 91.06 94 GLU A N 1
ATOM 730 C CA . GLU A 1 94 ? 7.563 0.248 6.824 1.00 91.06 94 GLU A CA 1
ATOM 731 C C . GLU A 1 94 ? 6.757 1.495 7.206 1.00 91.06 94 GLU A C 1
ATOM 733 O O . GLU A 1 94 ? 5.894 1.431 8.080 1.00 91.06 94 GLU A O 1
ATOM 738 N N . ARG A 1 95 ? 6.964 2.627 6.517 1.00 90.38 95 ARG A N 1
ATOM 739 C CA . ARG A 1 95 ? 6.147 3.841 6.699 1.00 90.38 95 ARG A CA 1
ATOM 740 C C . ARG A 1 95 ? 4.676 3.604 6.351 1.00 90.38 95 ARG A C 1
ATOM 742 O O . ARG A 1 95 ? 3.797 3.992 7.124 1.00 90.38 95 ARG A O 1
ATOM 749 N N . ALA A 1 96 ? 4.394 2.957 5.223 1.00 93.56 96 ALA A N 1
ATOM 750 C CA . ALA A 1 96 ? 3.029 2.637 4.817 1.00 93.56 96 ALA A CA 1
ATOM 751 C C . ALA A 1 96 ? 2.345 1.686 5.804 1.00 93.56 96 ALA A C 1
ATOM 753 O O . ALA A 1 96 ? 1.243 1.970 6.272 1.00 93.56 96 ALA A O 1
ATOM 754 N N . ALA A 1 97 ? 3.026 0.602 6.181 1.00 91.00 97 ALA A N 1
ATOM 755 C CA . ALA A 1 97 ? 2.572 -0.334 7.197 1.00 91.00 97 ALA A CA 1
ATOM 756 C C . ALA A 1 97 ? 2.328 0.399 8.518 1.00 91.00 97 ALA A C 1
ATOM 758 O O . ALA A 1 97 ? 1.302 0.174 9.160 1.00 91.00 97 ALA A O 1
ATOM 759 N N . ARG A 1 98 ? 3.206 1.355 8.869 1.00 86.00 98 ARG A N 1
ATOM 760 C CA . ARG A 1 98 ? 3.057 2.204 10.051 1.00 86.00 98 ARG A CA 1
ATOM 761 C C . ARG A 1 98 ? 1.729 2.953 10.061 1.00 86.00 98 ARG A C 1
ATOM 763 O O . ARG A 1 98 ? 0.986 2.946 11.041 1.00 86.00 98 ARG A O 1
ATOM 770 N N . PHE A 1 99 ? 1.440 3.628 8.961 1.00 89.12 99 PHE A N 1
ATOM 771 C CA . PHE A 1 99 ? 0.189 4.348 8.785 1.00 89.12 99 PHE A CA 1
ATOM 772 C C . PHE A 1 99 ? -1.025 3.406 8.831 1.00 89.12 99 PHE A C 1
ATOM 774 O O . PHE A 1 99 ? -1.977 3.655 9.573 1.00 89.12 99 PHE A O 1
ATOM 781 N N . LEU A 1 100 ? -0.976 2.311 8.074 1.00 90.69 100 LEU A N 1
ATOM 782 C CA . LEU A 1 100 ? -2.100 1.399 7.890 1.00 90.69 100 LEU A CA 1
ATOM 783 C C . LEU A 1 100 ? -2.508 0.686 9.175 1.00 90.69 100 LEU A C 1
ATOM 785 O O . LEU A 1 100 ? -3.702 0.529 9.414 1.00 90.69 100 LEU A O 1
ATOM 789 N N . SER A 1 101 ? -1.578 0.326 10.059 1.00 85.69 101 SER A N 1
ATOM 790 C CA . SER A 1 101 ? -1.982 -0.264 11.339 1.00 85.69 101 SER A CA 1
ATOM 791 C C . SER A 1 101 ? -2.709 0.728 12.237 1.00 85.69 101 SER A C 1
ATOM 793 O O . SER A 1 101 ? -3.660 0.333 12.909 1.00 85.69 101 SER A O 1
ATOM 795 N N . TYR A 1 102 ? -2.328 2.013 12.225 1.00 83.88 102 TYR A N 1
ATOM 796 C CA . TYR A 1 102 ? -3.100 3.046 12.925 1.00 83.88 102 TYR A CA 1
ATOM 797 C C . TYR A 1 102 ? -4.482 3.248 12.293 1.00 83.88 102 TYR A C 1
ATOM 799 O O . TYR A 1 102 ? -5.439 3.553 13.001 1.00 83.88 102 TYR A O 1
ATOM 807 N N . ALA A 1 103 ? -4.593 3.068 10.976 1.00 87.31 103 ALA A N 1
ATOM 808 C CA . ALA A 1 103 ? -5.852 3.177 10.249 1.00 87.31 103 ALA A CA 1
ATOM 809 C C . ALA A 1 103 ? -6.727 1.909 10.332 1.00 87.31 103 ALA A C 1
ATOM 811 O O . ALA A 1 103 ? -7.927 1.984 10.071 1.00 87.31 103 ALA A O 1
ATOM 812 N N . SER A 1 104 ? -6.160 0.760 10.718 1.00 87.81 104 SER A N 1
ATOM 813 C CA . SER A 1 104 ? -6.842 -0.542 10.727 1.00 87.81 104 SER A CA 1
ATOM 814 C C . SER A 1 104 ? -8.159 -0.598 11.514 1.00 87.81 104 SER A C 1
ATOM 816 O O . SER A 1 104 ? -9.079 -1.252 11.021 1.00 87.81 104 SER A O 1
ATOM 818 N N . PRO A 1 105 ? -8.358 0.131 12.637 1.00 87.00 105 PRO A N 1
ATOM 819 C CA . PRO A 1 105 ? -9.653 0.152 13.325 1.00 87.00 105 PRO A CA 1
ATOM 820 C C . PRO A 1 105 ? -10.791 0.773 12.500 1.00 87.00 105 PRO A C 1
ATOM 822 O O . PRO A 1 105 ? -11.958 0.635 12.854 1.00 87.00 105 PRO A O 1
ATOM 825 N N . PHE A 1 106 ? -10.466 1.480 11.415 1.00 88.81 106 PHE A N 1
ATOM 826 C CA . PHE A 1 106 ? -11.427 2.100 10.499 1.00 88.81 106 PHE A CA 1
ATOM 827 C C . PHE A 1 106 ? -11.592 1.306 9.201 1.00 88.81 106 PHE A C 1
ATOM 829 O O . PHE A 1 106 ? -12.198 1.809 8.248 1.00 88.81 106 PHE A O 1
ATOM 836 N N . ALA A 1 107 ? -11.042 0.090 9.141 1.00 90.44 107 ALA A N 1
ATOM 837 C CA . ALA A 1 107 ? -11.262 -0.803 8.022 1.00 90.44 107 ALA A CA 1
ATOM 838 C C . ALA A 1 107 ? -12.743 -1.197 7.940 1.00 90.44 107 ALA A C 1
ATOM 840 O O . ALA A 1 107 ? -13.380 -1.545 8.933 1.00 90.44 107 ALA A O 1
ATOM 841 N N . GLN A 1 108 ? -13.296 -1.132 6.737 1.00 88.50 108 GLN A N 1
ATOM 842 C CA . GLN A 1 108 ? -14.676 -1.489 6.444 1.00 88.50 108 GLN A CA 1
ATOM 843 C C . GLN A 1 108 ? -14.760 -2.924 5.919 1.00 88.50 108 GLN A C 1
ATOM 845 O O . GLN A 1 108 ? -13.784 -3.500 5.435 1.00 88.50 108 GLN A O 1
ATOM 850 N N . THR A 1 109 ? -15.950 -3.517 5.974 1.00 88.62 109 THR A N 1
ATOM 851 C CA . THR A 1 109 ? -16.189 -4.819 5.339 1.00 88.62 109 THR A CA 1
ATOM 852 C C . THR A 1 109 ? -16.158 -4.693 3.815 1.00 88.62 109 THR A C 1
ATOM 854 O O . THR A 1 109 ? -15.559 -5.525 3.141 1.00 88.62 109 THR A O 1
ATOM 857 N N . ALA A 1 110 ? -16.747 -3.645 3.243 1.00 90.62 110 ALA A N 1
ATOM 858 C CA . ALA A 1 110 ? -16.732 -3.394 1.805 1.00 90.62 110 ALA A CA 1
ATOM 859 C C . ALA A 1 110 ? -15.533 -2.534 1.372 1.00 90.62 110 ALA A C 1
ATOM 861 O O . ALA A 1 110 ? -14.965 -1.782 2.160 1.00 90.62 110 ALA A O 1
ATOM 862 N N . ILE A 1 111 ? -15.163 -2.633 0.092 1.00 92.38 111 ILE A N 1
ATOM 863 C CA . ILE A 1 111 ? -14.197 -1.718 -0.529 1.00 92.38 111 ILE A CA 1
ATOM 864 C C . ILE A 1 111 ? -14.812 -0.319 -0.596 1.00 92.38 111 ILE A C 1
ATOM 866 O O . ILE A 1 111 ? -15.881 -0.159 -1.191 1.00 92.38 111 ILE A O 1
ATOM 870 N N . ASN A 1 112 ? -14.110 0.683 -0.064 1.00 90.06 112 ASN A N 1
ATOM 871 C CA . ASN A 1 112 ? -14.495 2.080 -0.217 1.00 90.06 112 ASN A CA 1
ATOM 872 C C . ASN A 1 112 ? -13.980 2.611 -1.567 1.00 90.06 112 ASN A C 1
ATOM 874 O O . ASN A 1 112 ? -12.785 2.534 -1.851 1.00 90.06 112 ASN A O 1
ATOM 878 N N . ARG A 1 113 ? -14.885 3.135 -2.404 1.00 91.56 113 ARG A N 1
ATOM 879 C CA . ARG A 1 113 ? -14.563 3.683 -3.735 1.00 91.56 113 ARG A CA 1
ATOM 880 C C . ARG A 1 113 ? -14.429 5.208 -3.771 1.00 91.56 113 ARG A C 1
ATOM 882 O O . ARG A 1 113 ? -14.160 5.757 -4.831 1.00 91.56 113 ARG A O 1
ATOM 889 N N . GLU A 1 114 ? -14.605 5.891 -2.645 1.00 88.94 114 GLU A N 1
ATOM 890 C CA . GLU A 1 114 ? -14.518 7.356 -2.555 1.00 88.94 114 GLU A CA 1
ATOM 891 C C . GLU A 1 114 ? -13.083 7.869 -2.709 1.00 88.94 114 GLU A C 1
ATOM 893 O O . GLU A 1 114 ? -12.861 9.020 -3.076 1.00 88.94 114 GLU A O 1
ATOM 898 N N . ARG A 1 115 ? -12.090 7.026 -2.397 1.00 88.88 115 ARG A N 1
ATOM 899 C CA . ARG A 1 115 ? -10.666 7.372 -2.430 1.00 88.88 115 ARG A CA 1
ATOM 900 C C . ARG A 1 115 ? -9.839 6.220 -2.963 1.00 88.88 115 ARG A C 1
ATOM 902 O O . ARG A 1 115 ? -10.077 5.062 -2.624 1.00 88.88 115 ARG A O 1
ATOM 909 N N . THR A 1 116 ? -8.817 6.557 -3.736 1.00 94.12 116 THR A N 1
ATOM 910 C CA . THR A 1 116 ? -7.814 5.599 -4.194 1.00 94.12 116 THR A CA 1
ATOM 911 C C . THR A 1 116 ? -6.595 5.601 -3.271 1.00 94.12 116 THR A C 1
ATOM 913 O O . THR A 1 116 ? -6.427 6.463 -2.402 1.00 94.12 116 THR A O 1
ATOM 916 N N . SER A 1 117 ? -5.708 4.637 -3.480 1.00 94.38 117 SER A N 1
ATOM 917 C CA . SER A 1 117 ? -4.420 4.513 -2.806 1.00 94.38 117 SER A CA 1
ATOM 918 C C . SER A 1 117 ? -3.540 5.750 -2.966 1.00 94.38 117 SER A C 1
ATOM 920 O O . SER A 1 117 ? -2.779 6.037 -2.052 1.00 94.38 117 SER A O 1
ATOM 922 N N . HIS A 1 118 ? -3.707 6.542 -4.033 1.00 92.44 118 HIS A N 1
ATOM 923 C CA . HIS A 1 118 ? -3.043 7.840 -4.182 1.00 92.44 118 HIS A CA 1
ATOM 924 C C . HIS A 1 118 ? -3.357 8.780 -3.007 1.00 92.44 118 HIS A C 1
ATOM 926 O O . HIS A 1 118 ? -2.466 9.352 -2.388 1.00 92.44 118 HIS A O 1
ATOM 932 N N . SER A 1 119 ? -4.634 8.916 -2.640 1.00 91.19 119 SER A N 1
ATOM 933 C CA . SER A 1 119 ? -5.022 9.778 -1.519 1.00 91.19 119 SER A CA 1
ATOM 934 C C . SER A 1 119 ? -4.482 9.264 -0.183 1.00 91.19 119 SER A C 1
ATOM 936 O O . SER A 1 119 ? -4.120 10.056 0.687 1.00 91.19 119 SER A O 1
ATOM 938 N N . TRP A 1 120 ? -4.436 7.943 -0.007 1.00 92.62 120 TRP A N 1
ATOM 939 C CA . TRP A 1 120 ? -3.988 7.324 1.238 1.00 92.62 120 TRP A CA 1
ATOM 940 C C . TRP A 1 120 ? -2.466 7.297 1.388 1.00 92.62 120 TRP A C 1
ATOM 942 O O . TRP A 1 120 ? -1.977 7.542 2.490 1.00 92.62 120 TRP A O 1
ATOM 952 N N . MET A 1 121 ? -1.714 7.075 0.305 1.00 92.50 121 MET A N 1
ATOM 953 C CA . MET A 1 121 ? -0.254 7.154 0.340 1.00 92.50 121 MET A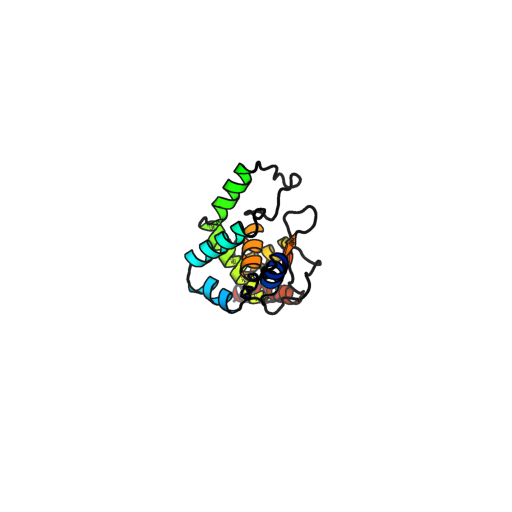 CA 1
ATOM 954 C C . MET A 1 121 ? 0.184 8.579 0.686 1.00 92.50 121 MET A C 1
ATOM 956 O O . MET A 1 121 ? 0.990 8.740 1.592 1.00 92.50 121 MET A O 1
ATOM 960 N N . SER A 1 122 ? -0.430 9.619 0.101 1.00 90.81 122 SER A N 1
ATOM 961 C CA . SER A 1 122 ? -0.103 11.009 0.449 1.00 90.81 122 SER A CA 1
ATOM 962 C C . SER A 1 122 ? -0.399 11.321 1.920 1.00 90.81 122 SER A C 1
ATOM 964 O O . SER A 1 122 ? 0.360 12.036 2.574 1.00 90.81 122 SER A O 1
ATOM 966 N N . ALA A 1 123 ? -1.470 10.756 2.488 1.00 89.62 123 ALA A N 1
ATOM 967 C CA . ALA A 1 123 ? -1.732 10.858 3.925 1.00 89.62 123 ALA A CA 1
ATOM 968 C C . ALA A 1 123 ? -0.645 10.147 4.757 1.00 89.62 123 ALA A C 1
ATOM 970 O O . ALA A 1 123 ? -0.159 10.699 5.748 1.00 89.62 123 ALA A O 1
ATOM 971 N N . ALA A 1 124 ? -0.211 8.955 4.337 1.00 89.38 124 ALA A N 1
ATOM 972 C CA . ALA A 1 124 ? 0.885 8.237 4.978 1.00 89.38 124 ALA A CA 1
ATOM 973 C C . ALA A 1 124 ? 2.196 9.038 4.934 1.00 89.38 124 ALA A C 1
ATOM 975 O O . ALA A 1 124 ? 2.858 9.164 5.966 1.00 89.38 124 ALA A O 1
ATOM 976 N N . GLU A 1 125 ? 2.543 9.638 3.793 1.00 91.56 125 GLU A N 1
ATOM 977 C CA . GLU A 1 125 ? 3.729 10.488 3.626 1.00 91.56 125 GLU A CA 1
ATOM 978 C C . GLU A 1 125 ? 3.712 11.679 4.589 1.00 91.56 125 GLU A C 1
ATOM 980 O O . GLU A 1 125 ? 4.692 11.917 5.300 1.00 91.56 125 GLU A O 1
ATOM 985 N N . ARG A 1 126 ? 2.576 12.385 4.688 1.00 87.88 126 ARG A N 1
ATOM 986 C CA . ARG A 1 126 ? 2.417 13.530 5.602 1.00 87.88 126 ARG A CA 1
ATOM 987 C C . ARG A 1 126 ? 2.592 13.148 7.067 1.00 87.88 126 ARG A C 1
ATOM 989 O O . ARG A 1 126 ? 3.212 13.892 7.828 1.00 87.88 126 ARG A O 1
ATOM 996 N N . ILE A 1 127 ? 2.040 12.006 7.478 1.00 83.06 127 ILE A N 1
ATOM 997 C CA . ILE A 1 127 ? 2.075 11.566 8.880 1.00 83.06 127 ILE A CA 1
ATOM 998 C C . ILE A 1 127 ? 3.437 10.977 9.252 1.00 83.06 127 ILE A C 1
ATOM 1000 O O . ILE A 1 127 ? 3.892 11.160 10.382 1.00 83.06 127 ILE A O 1
ATOM 1004 N N . THR A 1 128 ? 4.073 10.250 8.335 1.00 82.50 128 THR A N 1
ATOM 1005 C CA . THR A 1 128 ? 5.304 9.498 8.620 1.00 82.50 128 THR A CA 1
ATOM 1006 C C . THR A 1 128 ? 6.583 10.226 8.216 1.00 82.50 128 THR A C 1
ATOM 1008 O O . THR A 1 128 ? 7.649 9.855 8.697 1.00 82.50 128 THR A O 1
ATOM 1011 N N . GLY A 1 129 ? 6.489 11.295 7.417 1.00 82.12 129 GLY A N 1
ATOM 1012 C CA . GLY A 1 129 ? 7.604 12.196 7.125 1.00 82.12 129 GLY A CA 1
ATOM 1013 C C . GLY A 1 129 ? 8.568 11.700 6.047 1.00 82.12 129 GLY A C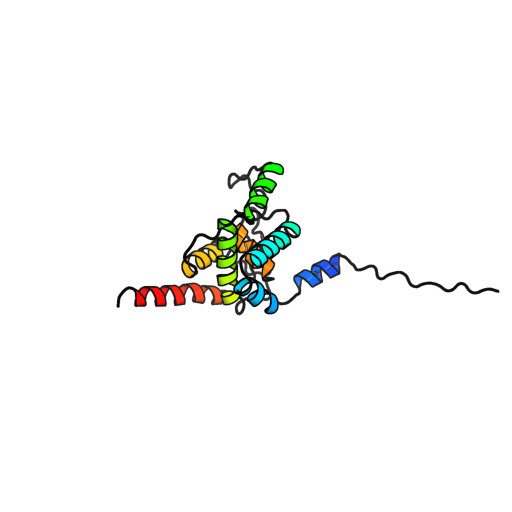 1
ATOM 1014 O O . GLY A 1 129 ? 9.769 11.919 6.164 1.00 82.12 129 GLY A O 1
ATOM 1015 N N . GLY A 1 130 ? 8.073 11.044 5.000 1.00 88.00 130 GLY A N 1
ATOM 1016 C CA . GLY A 1 130 ? 8.904 10.620 3.874 1.00 88.00 130 GLY A CA 1
ATOM 1017 C C . GLY A 1 130 ? 8.076 10.042 2.739 1.00 88.00 130 GLY A C 1
ATOM 1018 O O . GLY A 1 130 ? 6.928 9.669 2.956 1.00 88.00 130 GLY A O 1
ATOM 1019 N N . ASN A 1 131 ? 8.668 9.954 1.547 1.00 93.75 131 ASN A N 1
ATOM 1020 C CA . ASN A 1 131 ? 7.980 9.440 0.367 1.00 93.75 131 ASN A CA 1
ATOM 1021 C C . ASN A 1 131 ? 7.562 7.969 0.543 1.00 93.75 131 ASN A C 1
ATOM 1023 O O . ASN A 1 131 ? 8.293 7.159 1.136 1.00 93.75 131 ASN A O 1
ATOM 1027 N N . VAL A 1 132 ? 6.379 7.648 0.029 1.00 95.12 132 VAL A N 1
ATOM 1028 C CA . VAL A 1 132 ? 5.793 6.312 0.009 1.00 95.12 132 VAL A CA 1
ATOM 1029 C C . VAL A 1 132 ? 5.271 6.059 -1.403 1.00 95.12 132 VAL A C 1
ATOM 1031 O O . VAL A 1 132 ? 4.170 6.502 -1.733 1.00 95.12 132 VAL A O 1
ATOM 1034 N N . PRO A 1 133 ? 6.024 5.329 -2.243 1.00 95.38 133 PRO A N 1
ATOM 1035 C CA . PRO A 1 133 ? 5.542 4.942 -3.559 1.00 95.38 133 PRO A CA 1
ATOM 1036 C C . PRO A 1 133 ? 4.254 4.125 -3.448 1.00 95.38 133 PRO A C 1
ATOM 1038 O O . PRO A 1 133 ? 4.114 3.283 -2.553 1.00 95.38 133 PRO A O 1
ATOM 1041 N N . ASN A 1 134 ? 3.319 4.355 -4.369 1.00 96.00 134 ASN A N 1
ATOM 1042 C CA . ASN A 1 134 ? 2.006 3.707 -4.381 1.00 96.00 134 ASN A CA 1
ATOM 1043 C C . ASN A 1 134 ? 2.112 2.174 -4.305 1.00 96.00 134 ASN A C 1
ATOM 1045 O O . ASN A 1 134 ? 1.387 1.546 -3.539 1.00 96.00 134 ASN A O 1
ATOM 1049 N N . GLY A 1 135 ? 3.070 1.570 -5.011 1.00 96.31 135 GLY A N 1
ATOM 1050 C CA . GLY A 1 135 ? 3.329 0.134 -4.951 1.00 96.31 135 GLY A CA 1
ATOM 1051 C C . GLY A 1 135 ? 3.703 -0.371 -3.563 1.00 96.31 135 GLY A C 1
ATOM 1052 O O . GLY A 1 135 ? 3.183 -1.390 -3.116 1.00 96.31 135 GLY A O 1
ATOM 1053 N N . MET A 1 136 ? 4.546 0.369 -2.838 1.00 97.25 136 MET A N 1
ATOM 1054 C CA . MET A 1 136 ? 4.919 0.008 -1.464 1.00 97.25 136 MET A CA 1
ATOM 1055 C C . MET A 1 136 ? 3.761 0.219 -0.489 1.00 97.25 136 MET A C 1
ATOM 1057 O O . MET A 1 136 ? 3.607 -0.550 0.460 1.00 97.25 136 MET A O 1
ATOM 1061 N N . PHE A 1 137 ? 2.917 1.223 -0.740 1.00 97.31 137 PHE A N 1
ATOM 1062 C CA . PHE A 1 137 ? 1.692 1.423 0.025 1.00 97.31 137 PHE A CA 1
ATOM 1063 C C . PHE A 1 137 ? 0.716 0.254 -0.144 1.00 97.31 137 PHE A C 1
ATOM 1065 O O . PHE A 1 137 ? 0.219 -0.297 0.840 1.00 97.31 137 PHE A O 1
ATOM 1072 N N . LEU A 1 138 ? 0.476 -0.155 -1.390 1.00 97.38 138 LEU A N 1
ATOM 1073 C CA . LEU A 1 138 ? -0.375 -1.294 -1.718 1.00 97.38 138 LEU A CA 1
ATOM 1074 C C . LEU A 1 138 ? 0.215 -2.604 -1.197 1.00 97.38 138 LEU A C 1
ATOM 1076 O O . LEU A 1 138 ? -0.526 -3.420 -0.655 1.00 97.38 138 LEU A O 1
ATOM 1080 N N . ALA A 1 139 ? 1.538 -2.776 -1.264 1.00 96.50 139 ALA A N 1
ATOM 1081 C CA . ALA A 1 139 ? 2.201 -3.939 -0.691 1.00 96.50 139 ALA A CA 1
ATOM 1082 C C . ALA A 1 139 ? 1.951 -4.053 0.817 1.00 96.50 139 ALA A C 1
ATOM 1084 O O . ALA A 1 139 ? 1.592 -5.122 1.308 1.00 96.50 139 ALA A O 1
ATOM 1085 N N . ALA A 1 140 ? 2.075 -2.945 1.550 1.00 95.44 140 ALA A N 1
ATOM 1086 C CA . ALA A 1 140 ? 1.767 -2.916 2.976 1.00 95.44 140 ALA A CA 1
ATOM 1087 C C . ALA A 1 140 ? 0.279 -3.191 3.254 1.00 95.44 140 ALA A C 1
ATOM 1089 O O . ALA A 1 140 ? -0.045 -3.901 4.206 1.00 95.44 140 ALA A O 1
ATOM 1090 N N . ALA A 1 141 ? -0.628 -2.682 2.415 1.00 95.62 141 ALA A N 1
ATOM 1091 C CA . ALA A 1 141 ? -2.060 -2.956 2.526 1.00 95.62 141 ALA A CA 1
ATOM 1092 C C . ALA A 1 141 ? -2.373 -4.450 2.350 1.00 95.62 141 ALA A C 1
ATOM 1094 O O . ALA A 1 141 ? -3.073 -5.021 3.188 1.00 95.62 141 ALA A O 1
ATOM 1095 N N . TYR A 1 142 ? -1.803 -5.094 1.328 1.00 95.25 142 TYR A N 1
ATOM 1096 C CA . TYR A 1 142 ? -1.927 -6.536 1.121 1.00 95.25 142 TYR A CA 1
ATOM 1097 C C . TYR A 1 142 ? -1.341 -7.338 2.286 1.00 95.25 142 TYR A C 1
ATOM 1099 O O . TYR A 1 142 ? -2.018 -8.218 2.815 1.00 95.25 142 TYR A O 1
ATOM 1107 N N . ALA A 1 143 ? -0.128 -7.000 2.735 1.00 92.88 143 ALA A N 1
ATOM 1108 C CA . ALA A 1 143 ? 0.539 -7.688 3.843 1.00 92.88 143 ALA A CA 1
ATOM 1109 C C . ALA A 1 143 ? -0.260 -7.614 5.158 1.00 92.88 143 ALA A C 1
ATOM 1111 O O . ALA A 1 143 ? -0.283 -8.568 5.935 1.00 92.88 143 ALA A O 1
ATOM 1112 N N . LEU A 1 144 ? -0.953 -6.497 5.401 1.00 89.25 144 LEU A N 1
ATOM 1113 C CA . LEU A 1 144 ? -1.807 -6.301 6.577 1.00 89.25 144 LEU A CA 1
ATOM 1114 C C . LEU A 1 144 ? -3.239 -6.840 6.395 1.00 89.25 144 LEU A C 1
ATOM 1116 O O . LEU A 1 144 ? -4.044 -6.759 7.322 1.00 89.25 144 LEU A O 1
ATOM 1120 N N . GLY A 1 145 ? -3.571 -7.412 5.234 1.00 90.19 145 GLY A N 1
ATOM 1121 C CA . GLY A 1 145 ? -4.874 -8.031 4.976 1.00 90.19 145 GLY A CA 1
ATOM 1122 C C . GLY A 1 145 ? -6.002 -7.042 4.670 1.00 90.19 145 GLY A C 1
ATOM 1123 O O . GLY A 1 145 ? -7.176 -7.370 4.851 1.00 90.19 145 GLY A O 1
ATOM 1124 N N . PHE A 1 146 ? -5.683 -5.830 4.213 1.00 92.94 146 PHE A N 1
ATOM 1125 C CA . PHE A 1 146 ? -6.701 -4.933 3.671 1.00 92.94 146 PHE A CA 1
ATOM 1126 C C . PHE A 1 146 ? -7.240 -5.478 2.347 1.00 92.94 146 PHE A C 1
ATOM 1128 O O . PHE A 1 146 ? -6.523 -6.083 1.551 1.00 92.94 146 PHE A O 1
ATOM 1135 N N . ARG A 1 147 ? -8.522 -5.222 2.083 1.00 94.00 147 ARG A N 1
ATOM 1136 C CA . ARG A 1 147 ? -9.132 -5.527 0.787 1.00 94.00 147 ARG A CA 1
ATOM 1137 C C . ARG A 1 147 ? -8.749 -4.426 -0.181 1.00 94.00 147 ARG A C 1
ATOM 1139 O O . ARG A 1 147 ? -9.110 -3.270 0.031 1.00 94.00 147 ARG A O 1
ATOM 1146 N N . VAL A 1 148 ? -8.065 -4.811 -1.245 1.00 95.06 148 VAL A N 1
ATOM 1147 C CA . VAL A 1 148 ? -7.589 -3.917 -2.296 1.00 95.06 148 VAL A CA 1
ATOM 1148 C C . VAL A 1 148 ? -8.225 -4.342 -3.614 1.00 95.06 148 VAL A C 1
ATOM 1150 O O . VAL A 1 148 ? -8.350 -5.531 -3.899 1.00 95.06 148 VAL A O 1
ATOM 1153 N N . ARG A 1 149 ? -8.648 -3.374 -4.423 1.00 94.88 149 ARG A N 1
ATOM 1154 C CA . ARG A 1 149 ? -9.064 -3.619 -5.807 1.00 94.88 149 ARG A CA 1
ATOM 1155 C C . ARG A 1 149 ? -8.616 -2.473 -6.685 1.00 94.88 149 ARG A C 1
ATOM 1157 O O . ARG A 1 149 ? -8.977 -1.331 -6.407 1.00 94.88 149 ARG A O 1
ATOM 1164 N N . GLN A 1 150 ? -7.889 -2.792 -7.747 1.00 93.81 150 GLN A N 1
ATOM 1165 C CA . GLN A 1 150 ? -7.418 -1.813 -8.718 1.00 93.81 150 GLN A CA 1
ATOM 1166 C C . GLN A 1 150 ? -8.570 -0.926 -9.218 1.00 93.81 150 GLN A C 1
ATOM 1168 O O . GLN A 1 150 ? -9.680 -1.401 -9.487 1.00 93.81 150 GLN A O 1
ATOM 1173 N N . ALA A 1 151 ? -8.314 0.378 -9.290 1.00 91.81 151 ALA A N 1
ATOM 1174 C CA . ALA A 1 151 ? -9.207 1.323 -9.928 1.00 91.81 151 ALA A CA 1
ATOM 1175 C C . ALA A 1 151 ? -9.040 1.186 -11.455 1.00 91.81 151 ALA A C 1
ATOM 1177 O O . ALA A 1 151 ? -7.900 1.199 -11.925 1.00 91.81 151 ALA A O 1
ATOM 1178 N N . PRO A 1 152 ? -10.133 1.014 -12.224 1.00 88.88 152 PRO A N 1
ATOM 1179 C CA . PRO A 1 152 ? -10.050 0.678 -13.645 1.00 88.88 152 PRO A CA 1
ATOM 1180 C C . PRO A 1 152 ? -9.175 1.648 -14.442 1.00 88.88 152 PRO A C 1
ATOM 1182 O O . PRO A 1 152 ? -9.369 2.855 -14.335 1.00 88.88 152 PRO A O 1
ATOM 1185 N N . GLY A 1 153 ? -8.249 1.111 -15.245 1.00 84.94 153 GLY A N 1
ATOM 1186 C CA . GLY A 1 153 ? -7.375 1.908 -16.117 1.00 84.94 153 GLY A CA 1
ATOM 1187 C C . GLY A 1 153 ? -6.436 2.850 -15.363 1.00 84.94 153 GLY A C 1
ATOM 1188 O O . GLY A 1 153 ? -6.153 3.936 -15.850 1.00 84.94 153 GLY A O 1
ATOM 1189 N N . THR A 1 154 ? -6.045 2.492 -14.137 1.00 88.62 154 THR A N 1
ATOM 1190 C CA . THR A 1 154 ? -5.077 3.264 -13.356 1.00 88.62 154 THR A CA 1
ATOM 1191 C C . THR A 1 154 ? -4.167 2.330 -12.558 1.00 88.62 154 THR A C 1
ATOM 1193 O O . THR A 1 154 ? -4.565 1.205 -12.230 1.00 88.62 154 THR A O 1
ATOM 1196 N N . PRO A 1 155 ? -2.991 2.806 -12.126 1.00 90.94 155 PRO A N 1
ATOM 1197 C CA . PRO A 1 155 ? -2.121 2.051 -11.233 1.00 90.94 155 PRO A CA 1
ATOM 1198 C C . PRO A 1 155 ? -2.552 2.098 -9.764 1.00 90.94 155 PRO A C 1
ATOM 1200 O O . PRO A 1 155 ? -1.922 1.493 -8.891 1.00 90.94 155 PRO A O 1
ATOM 1203 N N . TYR A 1 156 ? -3.606 2.854 -9.464 1.00 94.38 156 TYR A N 1
ATOM 1204 C CA . TYR A 1 156 ? -4.118 3.037 -8.119 1.00 94.38 156 TYR A CA 1
ATOM 1205 C C . TYR A 1 156 ? -5.166 1.983 -7.781 1.00 94.38 156 TYR A C 1
ATOM 1207 O O . TYR A 1 156 ? -5.745 1.335 -8.651 1.00 94.38 156 TYR A O 1
ATOM 1215 N N . ALA A 1 157 ? -5.454 1.829 -6.493 1.00 95.88 157 ALA A N 1
ATOM 1216 C CA . ALA A 1 157 ? -6.467 0.894 -6.033 1.00 95.88 157 ALA A CA 1
ATOM 1217 C C . ALA A 1 157 ? -7.405 1.513 -5.004 1.00 95.88 157 ALA A C 1
ATOM 1219 O O . ALA A 1 157 ? -7.033 2.393 -4.234 1.00 95.88 157 ALA A O 1
ATOM 1220 N N . PHE A 1 158 ? -8.629 1.012 -4.967 1.00 96.50 158 PHE A N 1
ATOM 1221 C CA . PHE A 1 158 ? -9.558 1.223 -3.872 1.00 96.50 158 PHE A CA 1
ATOM 1222 C C . PHE A 1 158 ? -9.221 0.282 -2.720 1.00 96.50 158 PHE A C 1
ATOM 1224 O O . PHE A 1 158 ? -8.879 -0.881 -2.945 1.00 96.50 158 PHE A O 1
ATOM 1231 N N . ILE A 1 159 ? -9.355 0.775 -1.491 1.00 95.12 159 ILE A N 1
ATOM 1232 C CA . ILE A 1 159 ? -9.047 0.027 -0.268 1.00 95.12 159 ILE A CA 1
ATOM 1233 C C . ILE A 1 159 ? -10.255 0.102 0.660 1.00 95.12 159 ILE A C 1
ATOM 1235 O O . ILE A 1 159 ? -10.967 1.105 0.681 1.00 95.12 159 ILE A O 1
ATOM 1239 N N . ASN A 1 160 ? -10.511 -0.940 1.445 1.00 94.44 160 ASN A N 1
ATOM 1240 C CA . ASN A 1 160 ? -11.561 -0.946 2.466 1.00 94.44 160 ASN A CA 1
ATOM 1241 C C . ASN A 1 160 ? -11.232 -0.073 3.695 1.00 94.44 160 ASN A C 1
ATOM 1243 O O . ASN A 1 160 ? -11.333 -0.536 4.826 1.00 94.44 160 ASN A O 1
ATOM 1247 N N . LEU A 1 161 ? -10.849 1.189 3.499 1.00 90.56 161 LEU A N 1
ATOM 1248 C CA . LEU A 1 161 ? -10.648 2.174 4.564 1.00 90.56 161 LEU A CA 1
ATOM 1249 C C . LEU A 1 161 ? -11.787 3.198 4.571 1.00 90.56 161 LEU A C 1
ATOM 1251 O O . LEU A 1 161 ? -12.094 3.817 3.551 1.00 90.56 161 LEU A O 1
ATOM 1255 N N . GLY A 1 162 ? -12.416 3.383 5.731 1.00 83.56 162 GLY A N 1
ATOM 1256 C CA . GLY A 1 162 ? -13.522 4.326 5.893 1.00 83.56 162 GLY A CA 1
ATOM 1257 C C . GLY A 1 162 ? -13.087 5.779 6.091 1.00 83.56 162 GLY A C 1
ATOM 1258 O O . GLY A 1 162 ? -11.960 6.065 6.496 1.00 83.56 162 GLY A O 1
ATOM 1259 N N . GLU A 1 163 ? -14.024 6.713 5.902 1.00 73.94 163 GLU A N 1
ATOM 1260 C CA . GLU A 1 163 ? -13.803 8.164 6.040 1.00 73.94 163 GLU A CA 1
ATOM 1261 C C . GLU A 1 163 ? -13.197 8.586 7.386 1.00 73.94 163 GLU A C 1
ATOM 1263 O O . GLU A 1 163 ? -12.458 9.564 7.475 1.00 73.94 163 GLU A O 1
ATOM 1268 N N . ARG A 1 164 ? -13.459 7.843 8.467 1.00 75.81 164 ARG A N 1
ATOM 1269 C CA . ARG A 1 164 ? -12.895 8.153 9.791 1.00 75.81 164 ARG A CA 1
ATOM 1270 C C . ARG A 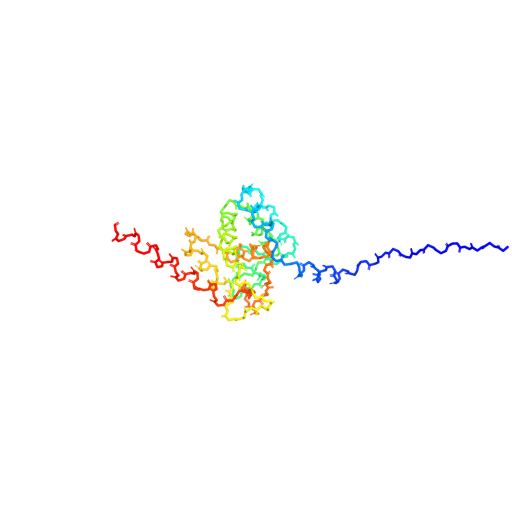1 164 ? -11.367 8.047 9.829 1.00 75.81 164 ARG A C 1
ATOM 1272 O O . ARG A 1 164 ? -10.757 8.767 10.615 1.00 75.81 164 ARG A O 1
ATOM 1279 N N . ALA A 1 165 ? -10.752 7.250 8.952 1.00 73.81 165 ALA A N 1
ATOM 1280 C CA . ALA A 1 165 ? -9.297 7.219 8.799 1.00 73.81 165 ALA A CA 1
ATOM 1281 C C . ALA A 1 165 ? -8.738 8.555 8.271 1.00 73.81 165 ALA A C 1
ATOM 1283 O O . ALA A 1 165 ? -7.614 8.923 8.603 1.00 73.81 165 ALA A O 1
ATOM 1284 N N . VAL A 1 166 ? -9.536 9.333 7.527 1.00 63.03 166 VAL A N 1
ATOM 1285 C CA . VAL A 1 166 ? -9.155 10.671 7.037 1.00 63.03 166 VAL A CA 1
ATOM 1286 C C . VAL A 1 166 ? -8.960 11.649 8.199 1.00 63.03 166 VAL A C 1
ATOM 1288 O O . VAL A 1 166 ? -8.049 12.469 8.176 1.00 63.03 166 VAL A O 1
ATOM 1291 N N . LYS A 1 167 ? -9.756 11.538 9.270 1.00 64.06 167 LYS A N 1
ATOM 1292 C CA . LYS A 1 167 ? -9.632 12.426 10.443 1.00 64.06 167 LYS A CA 1
ATOM 1293 C C . LYS A 1 167 ? -8.310 12.224 11.193 1.00 64.06 167 LYS A C 1
ATOM 1295 O O . LYS A 1 167 ? -7.813 13.156 11.823 1.00 64.06 167 LYS A O 1
ATOM 1300 N N . LEU A 1 168 ? -7.722 11.032 11.094 1.00 64.00 168 LEU A N 1
ATOM 1301 C CA . LEU A 1 168 ? -6.427 10.693 11.689 1.00 64.00 168 LEU A CA 1
ATOM 1302 C C . LEU A 1 168 ? -5.279 11.487 11.041 1.00 64.00 168 LEU A C 1
ATOM 1304 O O . LEU A 1 168 ? -4.353 11.922 11.727 1.00 64.00 168 LEU A O 1
ATOM 1308 N N . ASP A 1 169 ? -5.396 11.744 9.739 1.00 55.62 169 ASP A N 1
ATOM 1309 C CA . ASP A 1 169 ? -4.510 12.617 8.968 1.00 55.62 169 ASP A CA 1
ATOM 1310 C C . ASP A 1 169 ? -4.662 14.098 9.360 1.00 55.62 169 ASP A C 1
ATOM 1312 O O . ASP A 1 169 ? -3.664 14.796 9.558 1.00 55.62 169 ASP A O 1
ATOM 1316 N N . THR A 1 170 ? -5.885 14.571 9.610 1.00 57.09 170 THR A N 1
ATOM 1317 C CA . THR A 1 170 ? -6.143 15.975 9.987 1.00 57.09 170 THR A CA 1
ATOM 1318 C C . THR A 1 170 ? -5.759 16.306 11.439 1.00 57.09 170 THR A C 1
ATOM 1320 O O . THR A 1 170 ? -5.283 17.402 11.742 1.00 57.09 170 THR A O 1
ATOM 1323 N N . GLN A 1 171 ? -5.950 15.374 12.377 1.00 56.91 171 GLN A N 1
ATOM 1324 C CA . GLN A 1 171 ? -5.694 15.626 13.803 1.00 56.91 171 GLN A CA 1
ATOM 1325 C C . GLN A 1 171 ? -4.197 15.622 14.150 1.00 56.91 171 GLN A C 1
ATOM 1327 O O . GLN A 1 171 ? -3.744 16.457 14.940 1.00 56.91 171 GLN A O 1
ATOM 1332 N N . ARG A 1 172 ? -3.402 14.729 13.541 1.00 55.38 172 ARG A N 1
ATOM 1333 C CA . ARG A 1 172 ? -1.949 14.665 13.786 1.00 55.38 172 ARG A CA 1
ATOM 1334 C C . ARG A 1 172 ? -1.177 15.819 13.151 1.00 55.38 172 ARG A C 1
ATOM 1336 O O . ARG A 1 172 ? -0.232 16.314 13.765 1.00 55.38 172 ARG A O 1
ATOM 1343 N N . THR A 1 173 ? -1.592 16.285 11.976 1.00 53.00 173 THR A N 1
ATOM 1344 C CA . THR A 1 173 ? -1.013 17.482 11.341 1.00 53.00 173 THR A CA 1
ATOM 1345 C C . THR A 1 173 ? -1.251 18.731 12.195 1.00 53.00 173 THR A C 1
ATOM 1347 O O . THR A 1 173 ? -0.320 19.499 12.439 1.00 53.00 173 THR A O 1
ATOM 1350 N N . SER A 1 174 ? -2.447 18.857 12.775 1.00 54.44 174 SER A N 1
ATOM 1351 C CA . SER A 1 174 ? -2.814 19.957 13.677 1.00 54.44 174 SER A CA 1
ATOM 1352 C C . SER A 1 174 ? -2.020 19.957 14.997 1.00 54.44 174 SER A C 1
ATOM 1354 O O . SER A 1 174 ? -1.648 21.016 15.500 1.00 54.44 174 SER A O 1
ATOM 1356 N N . HIS A 1 175 ? -1.715 18.782 15.563 1.00 52.62 175 HIS A N 1
ATOM 1357 C CA . HIS A 1 175 ? -0.870 18.666 16.765 1.00 52.62 175 HIS A CA 1
ATOM 1358 C C . HIS A 1 175 ? 0.612 18.974 16.501 1.00 52.62 175 HIS A C 1
ATOM 1360 O O . HIS A 1 175 ? 1.283 19.533 17.368 1.00 52.62 175 HIS A O 1
ATOM 1366 N N . ARG A 1 176 ? 1.137 18.643 15.313 1.00 49.25 176 ARG A N 1
ATOM 1367 C CA . ARG A 1 176 ? 2.522 18.970 14.934 1.00 49.25 176 ARG A CA 1
ATOM 1368 C C . ARG A 1 176 ? 2.711 20.475 14.718 1.00 49.25 176 ARG A C 1
ATOM 1370 O O . ARG A 1 176 ? 3.681 21.032 15.224 1.00 49.25 176 ARG A O 1
ATOM 1377 N N . ALA A 1 177 ? 1.760 21.133 14.053 1.00 52.03 177 ALA A N 1
ATOM 1378 C CA . ALA A 1 177 ? 1.794 22.581 13.834 1.00 52.03 177 ALA A CA 1
ATOM 1379 C C . ALA A 1 177 ? 1.843 23.374 15.153 1.00 52.03 177 ALA A C 1
ATOM 1381 O O . ALA A 1 177 ? 2.616 24.318 15.276 1.00 52.03 177 ALA A O 1
ATOM 1382 N N . LYS A 1 178 ? 1.104 22.936 16.181 1.00 49.38 178 LYS A N 1
ATOM 1383 C CA . LYS A 1 178 ? 1.113 23.588 17.502 1.00 49.38 178 LYS A CA 1
ATOM 1384 C C . LYS A 1 178 ? 2.433 23.444 18.269 1.00 49.38 178 LYS A C 1
ATOM 1386 O O . LYS A 1 178 ? 2.761 24.330 19.039 1.00 49.38 178 LYS A O 1
ATOM 1391 N N . ARG A 1 179 ? 3.209 22.372 18.057 1.00 50.69 179 ARG A N 1
ATOM 1392 C CA . ARG A 1 179 ? 4.501 22.155 18.750 1.00 50.69 179 ARG A CA 1
ATOM 1393 C C . ARG A 1 179 ? 5.688 22.880 18.113 1.00 50.69 179 ARG A C 1
ATOM 1395 O O . ARG A 1 179 ? 6.762 22.857 18.689 1.00 50.69 179 ARG A O 1
ATOM 1402 N N . THR A 1 180 ? 5.516 23.471 16.932 1.00 48.88 180 THR A N 1
ATOM 1403 C CA . THR A 1 180 ? 6.597 24.200 16.235 1.00 48.88 180 THR A CA 1
ATOM 1404 C C . THR A 1 180 ? 6.509 25.715 16.472 1.00 48.88 180 THR A C 1
ATOM 1406 O O . THR A 1 180 ? 7.359 26.464 16.013 1.00 48.88 180 THR A O 1
ATOM 1409 N N . LEU A 1 181 ? 5.465 26.163 17.179 1.00 47.34 181 LEU A N 1
ATOM 1410 C CA . LEU A 1 181 ? 5.168 27.561 17.505 1.00 47.34 181 LEU A CA 1
ATOM 1411 C C . LEU A 1 181 ? 5.237 27.827 19.023 1.00 47.34 181 LEU A C 1
ATOM 1413 O O . LEU A 1 181 ? 4.640 28.785 19.506 1.00 47.34 181 LEU A O 1
ATOM 1417 N N . SER A 1 182 ? 5.902 26.957 19.788 1.00 40.31 182 SER A N 1
ATOM 1418 C CA . SER A 1 182 ? 6.131 27.108 21.233 1.00 40.31 182 SER A CA 1
ATOM 1419 C C . SER A 1 182 ? 7.606 26.972 21.553 1.00 40.31 182 SER A C 1
ATOM 1421 O O . SER A 1 182 ? 8.254 26.132 20.890 1.00 40.31 182 SER A O 1
#

Radius of gyration: 19.95 Å; chains: 1; bounding box: 34×91×43 Å